Protein AF-A0A376UFC4-F1 (afdb_monomer_lite)

pLDDT: mean 92.11, std 5.04, range [72.38, 98.56]

Organism: Escherichia coli (NCBI:txid562)

Structure (mmCIF, N/CA/C/O backbone):
data_AF-A0A376UFC4-F1
#
_entry.id   AF-A0A376UFC4-F1
#
loop_
_atom_site.group_PDB
_atom_site.id
_atom_site.type_symbol
_atom_site.label_atom_id
_atom_site.label_alt_id
_atom_site.label_comp_id
_atom_site.label_asym_id
_atom_site.label_entity_id
_atom_site.label_seq_id
_atom_site.pdbx_PDB_ins_code
_atom_site.Cartn_x
_atom_site.Cartn_y
_atom_site.Cartn_z
_atom_site.occupancy
_atom_site.B_iso_or_equiv
_atom_site.auth_seq_id
_atom_site.auth_comp_id
_atom_site.auth_asym_id
_atom_site.auth_atom_id
_atom_site.pdbx_PDB_model_num
ATOM 1 N N . MET A 1 1 ? 9.977 11.619 -21.697 1.00 72.38 1 MET A N 1
ATOM 2 C CA . MET A 1 1 ? 10.257 10.781 -20.511 1.00 72.38 1 MET A CA 1
ATOM 3 C C . MET A 1 1 ? 11.679 10.259 -20.635 1.00 72.38 1 MET A C 1
ATOM 5 O O . MET A 1 1 ? 12.055 9.935 -21.753 1.00 72.38 1 MET A O 1
ATOM 9 N N . TYR A 1 2 ? 12.469 10.215 -19.561 1.00 83.12 2 TYR A N 1
ATOM 10 C CA . TYR A 1 2 ? 13.785 9.557 -19.574 1.00 83.12 2 TYR A CA 1
ATOM 11 C C . TYR A 1 2 ? 13.691 8.164 -18.935 1.00 83.12 2 TYR A C 1
ATOM 13 O O . TYR A 1 2 ? 12.742 7.885 -18.197 1.00 83.12 2 TYR A O 1
ATOM 21 N N . ASN A 1 3 ? 14.661 7.297 -19.227 1.00 88.25 3 ASN A N 1
ATOM 22 C CA . ASN A 1 3 ? 14.769 5.973 -18.620 1.00 88.25 3 ASN A CA 1
ATOM 23 C C . ASN A 1 3 ? 15.691 6.016 -17.396 1.00 88.25 3 ASN A C 1
ATOM 25 O O . ASN A 1 3 ? 16.704 6.708 -17.391 1.00 88.25 3 ASN A O 1
ATOM 29 N N . TYR A 1 4 ? 15.333 5.263 -16.364 1.00 87.19 4 TYR A N 1
ATOM 30 C CA . TYR A 1 4 ? 16.228 4.845 -15.300 1.00 87.19 4 TYR A CA 1
ATOM 31 C C . TYR A 1 4 ? 16.953 3.579 -15.751 1.00 87.19 4 TYR A C 1
ATOM 33 O O . TYR A 1 4 ? 16.366 2.501 -15.782 1.00 87.19 4 TYR A O 1
ATOM 41 N N . ASP A 1 5 ? 18.222 3.723 -16.106 1.00 90.62 5 ASP A N 1
ATOM 42 C CA . ASP A 1 5 ? 19.126 2.652 -16.541 1.00 90.62 5 ASP A CA 1
ATOM 43 C C . ASP A 1 5 ? 20.432 2.624 -15.723 1.00 90.62 5 ASP A C 1
ATOM 45 O O . ASP A 1 5 ? 21.353 1.862 -16.017 1.00 90.62 5 ASP A O 1
ATOM 49 N N . ARG A 1 6 ? 20.511 3.427 -14.652 1.00 92.19 6 ARG A N 1
ATOM 50 C CA . ARG A 1 6 ? 21.671 3.455 -13.759 1.00 92.19 6 ARG A CA 1
ATOM 51 C C . ARG A 1 6 ? 21.858 2.080 -13.093 1.00 92.19 6 ARG A C 1
ATOM 53 O O . ARG A 1 6 ? 20.906 1.580 -12.487 1.00 92.19 6 ARG A O 1
ATOM 60 N N . PRO A 1 7 ? 23.070 1.494 -13.126 1.00 93.69 7 PRO A N 1
ATOM 61 C CA . PRO A 1 7 ? 23.341 0.238 -12.441 1.00 93.69 7 PRO A CA 1
ATOM 62 C C . PRO A 1 7 ? 23.169 0.386 -10.928 1.00 93.69 7 PRO A C 1
ATOM 64 O O . PRO A 1 7 ? 23.545 1.398 -10.327 1.00 93.69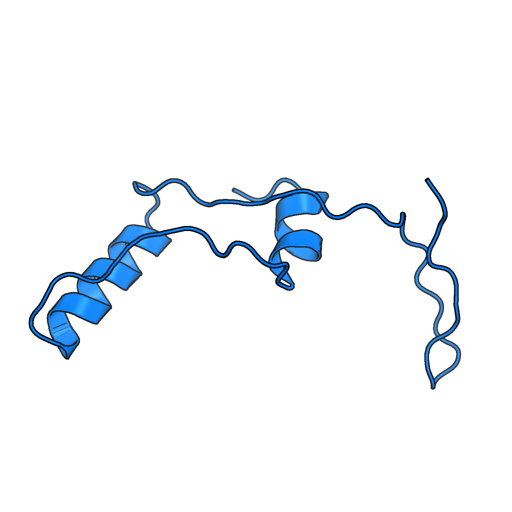 7 PRO A O 1
ATOM 67 N N . SER A 1 8 ? 22.613 -0.652 -10.312 1.00 91.19 8 SER A N 1
ATOM 68 C CA . SER A 1 8 ? 22.591 -0.805 -8.858 1.00 91.19 8 SER A CA 1
ATOM 69 C C . SER A 1 8 ? 24.000 -1.035 -8.297 1.00 91.19 8 SER A C 1
ATOM 71 O O . SER A 1 8 ? 24.975 -1.174 -9.036 1.00 91.19 8 SER A O 1
ATOM 73 N N . TRP A 1 9 ? 24.116 -1.120 -6.972 1.00 93.00 9 TRP A N 1
ATOM 74 C CA . TRP A 1 9 ? 25.397 -1.343 -6.296 1.00 93.00 9 TRP A CA 1
ATOM 75 C C . TRP A 1 9 ? 26.078 -2.677 -6.671 1.00 93.00 9 TRP A C 1
ATOM 77 O O . TRP A 1 9 ? 27.286 -2.800 -6.496 1.00 93.00 9 TRP A O 1
ATOM 87 N N . THR A 1 10 ? 25.338 -3.647 -7.225 1.00 96.50 10 THR A N 1
ATOM 88 C CA . THR A 1 10 ? 25.872 -4.918 -7.755 1.00 96.50 10 THR A CA 1
ATOM 89 C C . THR A 1 10 ? 26.107 -4.907 -9.268 1.00 96.50 10 THR A C 1
ATOM 91 O O . THR A 1 10 ? 26.449 -5.938 -9.841 1.00 96.50 10 THR A O 1
ATOM 94 N N . GLY A 1 11 ? 25.889 -3.779 -9.949 1.00 95.19 11 GLY A N 1
ATOM 95 C CA . GLY A 1 11 ? 25.972 -3.692 -11.410 1.00 95.19 11 GLY A CA 1
ATOM 96 C C . GLY A 1 11 ? 24.711 -4.153 -12.148 1.00 95.19 11 GLY A C 1
ATOM 97 O O . GLY A 1 11 ? 24.654 -4.043 -13.369 1.00 95.19 11 GLY A O 1
ATOM 98 N N . LEU A 1 12 ? 23.678 -4.626 -11.440 1.00 93.50 12 LEU A N 1
ATOM 99 C CA . LEU A 1 12 ? 22.404 -5.002 -12.058 1.00 93.50 12 LEU A CA 1
ATOM 100 C C . LEU A 1 12 ? 21.679 -3.762 -12.591 1.00 93.50 12 LEU A C 1
ATOM 102 O O . LEU A 1 12 ? 21.454 -2.811 -11.837 1.00 93.50 12 LEU A O 1
ATOM 106 N N . VAL A 1 13 ? 21.308 -3.800 -13.871 1.00 91.88 13 VAL A N 1
ATOM 107 C CA . VAL A 1 13 ? 20.570 -2.746 -14.576 1.00 91.88 13 VAL A CA 1
ATOM 108 C C . VAL A 1 13 ? 19.153 -3.237 -14.859 1.00 91.88 13 VAL A C 1
ATOM 110 O O . VAL A 1 13 ? 18.970 -4.271 -15.497 1.00 91.88 13 VAL A O 1
ATOM 113 N N . TYR A 1 14 ? 18.155 -2.473 -14.416 1.00 86.06 14 TYR A N 1
ATOM 114 C CA . TYR A 1 14 ? 16.746 -2.688 -14.745 1.00 86.06 14 TYR A CA 1
ATOM 115 C C . TYR A 1 14 ? 16.191 -1.447 -15.442 1.00 86.06 14 TYR A C 1
ATOM 117 O O . TYR A 1 14 ? 15.748 -0.522 -14.757 1.00 86.06 14 TYR A O 1
ATOM 125 N N . PRO A 1 15 ? 16.217 -1.408 -16.786 1.00 88.44 15 PRO A N 1
ATOM 126 C CA . PRO A 1 15 ? 15.703 -0.280 -17.542 1.00 88.44 15 PRO A CA 1
ATOM 127 C C . PRO A 1 15 ? 14.227 -0.073 -17.229 1.00 88.44 15 PRO A C 1
ATOM 129 O O . PRO A 1 15 ? 13.421 -1.004 -17.242 1.00 88.44 15 PRO A O 1
ATOM 132 N N . THR A 1 16 ? 13.872 1.157 -16.905 1.00 87.62 16 THR A N 1
ATOM 133 C CA . THR A 1 16 ? 12.517 1.497 -16.502 1.00 87.62 16 THR A CA 1
ATOM 134 C C . THR A 1 16 ? 12.233 2.934 -16.888 1.00 87.62 16 THR A C 1
ATOM 136 O O . THR A 1 16 ? 13.026 3.818 -16.587 1.00 87.62 16 THR A O 1
ATOM 139 N N . GLU A 1 17 ? 11.077 3.207 -17.480 1.00 88.75 17 GLU A N 1
ATOM 140 C CA . GLU A 1 17 ? 10.659 4.592 -17.685 1.00 88.75 17 GLU A CA 1
ATOM 141 C C . GLU A 1 17 ? 10.539 5.319 -16.340 1.00 88.75 17 GLU A C 1
ATOM 143 O O . GLU A 1 17 ? 10.042 4.755 -15.357 1.00 88.75 17 GLU A O 1
ATOM 148 N N . CYS A 1 18 ? 10.947 6.590 -16.286 1.00 88.06 18 CYS A N 1
ATOM 149 C CA . CYS A 1 18 ? 10.714 7.474 -15.140 1.00 88.06 18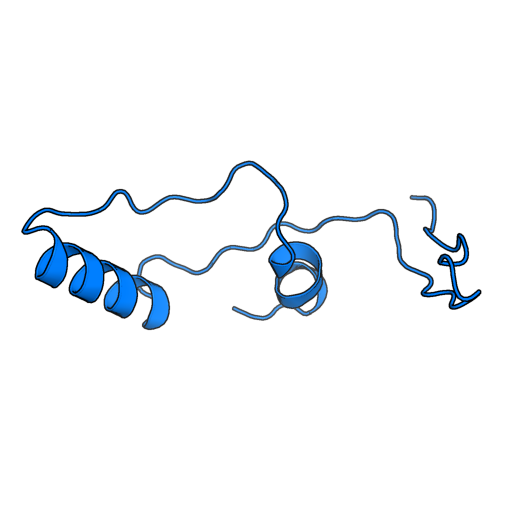 CYS A CA 1
ATOM 150 C C . CYS A 1 18 ? 9.227 7.873 -15.026 1.00 88.06 18 CYS A C 1
ATOM 152 O O . CYS A 1 18 ? 8.869 9.047 -14.969 1.00 88.06 18 CYS A O 1
ATOM 154 N N . TYR A 1 19 ? 8.347 6.875 -15.036 1.00 87.38 19 TYR A N 1
ATOM 155 C CA . TYR A 1 19 ? 6.902 6.985 -14.983 1.00 87.38 19 TYR A CA 1
ATOM 156 C C . TYR A 1 19 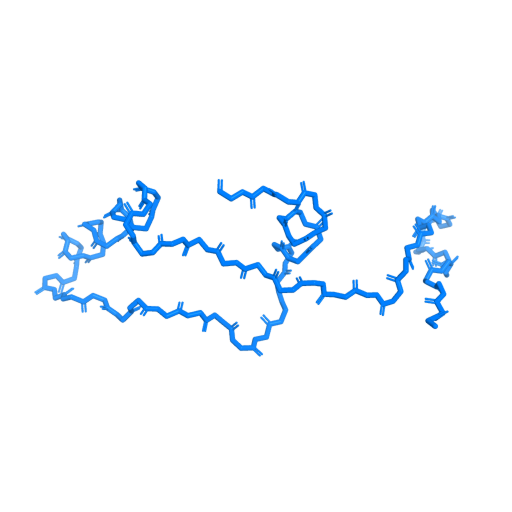? 6.355 6.205 -13.790 1.00 87.38 19 TYR A C 1
ATOM 158 O O . TYR A 1 19 ? 6.687 5.035 -13.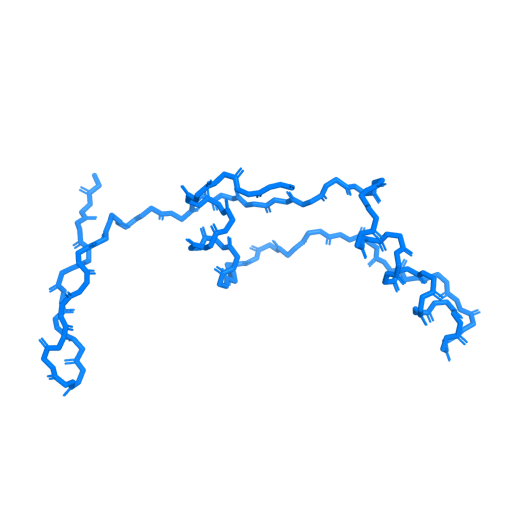579 1.00 87.38 19 TYR A O 1
ATOM 166 N N . PHE A 1 20 ? 5.493 6.853 -13.015 1.00 88.81 20 PHE A N 1
ATOM 167 C CA . PHE A 1 20 ? 4.971 6.335 -11.756 1.00 88.81 20 PHE A CA 1
ATOM 168 C C . PHE A 1 20 ? 3.437 6.378 -11.786 1.00 88.81 20 PHE A C 1
ATOM 170 O O . PHE A 1 20 ? 2.843 7.305 -11.234 1.00 88.81 20 PHE A O 1
ATOM 177 N N . PRO A 1 21 ? 2.786 5.427 -12.483 1.00 89.44 21 PRO A N 1
ATOM 178 C CA . PRO A 1 21 ? 1.334 5.408 -12.609 1.00 89.44 21 PRO A CA 1
ATOM 179 C C . PRO A 1 21 ? 0.661 5.214 -11.250 1.00 89.44 21 PRO A C 1
ATOM 181 O O . PRO A 1 21 ? 1.077 4.390 -10.431 1.00 89.44 21 PRO A O 1
ATOM 184 N N . THR A 1 22 ? -0.409 5.968 -11.017 1.00 88.88 22 THR A N 1
ATOM 185 C CA . THR A 1 22 ? -1.227 5.812 -9.816 1.00 88.88 22 THR A CA 1
ATOM 186 C C . THR A 1 22 ? -1.885 4.438 -9.803 1.00 88.88 22 THR A C 1
ATOM 188 O O . THR A 1 22 ? -2.299 3.915 -10.837 1.00 88.88 22 THR A O 1
ATOM 191 N N . TRP A 1 23 ? -2.034 3.881 -8.609 1.00 91.12 23 TRP A N 1
ATOM 192 C CA . TRP A 1 23 ? -2.845 2.703 -8.366 1.00 91.12 23 TRP A CA 1
ATOM 193 C C . TRP A 1 23 ? -3.805 2.999 -7.220 1.00 91.12 23 TRP A C 1
ATOM 195 O O . TRP A 1 23 ? -3.507 3.794 -6.328 1.00 91.12 23 TRP A O 1
ATOM 205 N N . LYS A 1 24 ? -4.968 2.363 -7.264 1.00 91.50 24 LYS A N 1
ATOM 206 C CA . LYS A 1 24 ? -5.908 2.303 -6.153 1.00 91.50 24 LYS A CA 1
ATOM 207 C C . LYS A 1 24 ? -6.668 0.993 -6.248 1.00 91.50 24 LYS A C 1
ATOM 209 O O . LYS A 1 24 ? -6.795 0.431 -7.334 1.00 91.50 24 LYS A O 1
ATOM 214 N N . VAL A 1 25 ? -7.168 0.554 -5.109 1.00 93.06 25 VAL A N 1
ATOM 215 C CA . VAL A 1 25 ? -8.138 -0.528 -5.017 1.00 93.06 25 VAL A CA 1
ATOM 216 C C . VAL A 1 25 ? -9.464 0.126 -4.646 1.00 93.06 25 VAL A C 1
ATOM 218 O O . VAL A 1 25 ? -9.474 1.063 -3.845 1.00 93.06 25 VAL A O 1
ATOM 221 N N . GLU A 1 26 ? -10.559 -0.296 -5.274 1.00 92.88 26 GLU A N 1
ATOM 222 C CA . GLU A 1 26 ? -11.878 0.258 -4.959 1.00 92.88 26 GLU A CA 1
ATOM 223 C C . GLU A 1 26 ? -12.280 -0.094 -3.522 1.00 92.88 26 GLU A C 1
ATOM 225 O O . GLU A 1 26 ? -11.943 -1.163 -3.014 1.00 92.88 26 GLU A O 1
ATOM 230 N N . GLU A 1 27 ? -13.017 0.800 -2.870 1.00 93.38 27 GLU A N 1
ATOM 231 C CA . GLU A 1 27 ? -13.407 0.658 -1.461 1.00 93.38 27 GLU A CA 1
ATOM 232 C C . GLU A 1 27 ? -14.194 -0.635 -1.193 1.00 93.38 27 GLU A C 1
ATOM 234 O O . GLU A 1 27 ? -14.037 -1.282 -0.159 1.00 93.38 27 GLU A O 1
ATOM 239 N N . ASP A 1 28 ? -14.979 -1.069 -2.179 1.00 95.00 28 ASP A N 1
ATOM 240 C CA . ASP A 1 28 ? -15.784 -2.282 -2.105 1.00 95.00 28 ASP A CA 1
ATOM 241 C C . ASP A 1 28 ? -15.002 -3.591 -2.303 1.00 95.00 28 ASP A C 1
ATOM 243 O O . ASP A 1 28 ? -15.579 -4.676 -2.145 1.00 95.00 28 ASP A O 1
ATOM 247 N N . HIS A 1 29 ? -13.713 -3.515 -2.639 1.00 95.88 29 HIS A N 1
ATOM 248 C CA . HIS A 1 29 ? -12.869 -4.680 -2.873 1.00 95.88 29 HIS A CA 1
ATOM 249 C C . HIS A 1 29 ? -12.669 -5.503 -1.594 1.00 95.88 29 HIS A C 1
ATOM 251 O O . HIS A 1 29 ? -12.553 -4.973 -0.485 1.00 95.88 29 HIS A O 1
ATOM 257 N N . PHE 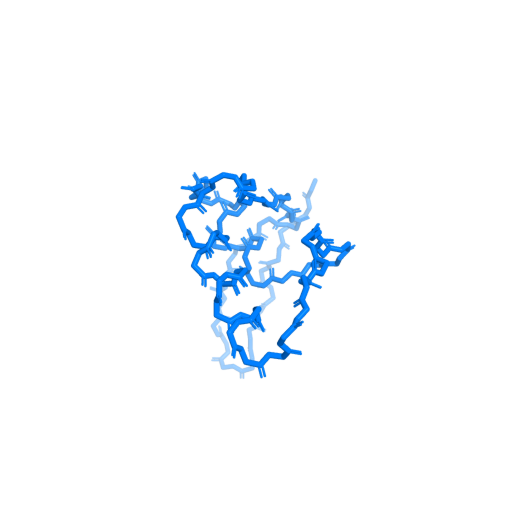A 1 30 ? -12.574 -6.828 -1.743 1.00 96.75 30 PHE A N 1
ATOM 258 C CA . PHE A 1 30 ? -12.543 -7.745 -0.601 1.00 96.75 30 PHE A CA 1
ATOM 259 C C . PHE A 1 30 ? -11.369 -7.479 0.355 1.00 96.75 30 PHE A C 1
ATOM 261 O O . PHE A 1 30 ? -11.527 -7.622 1.564 1.00 96.75 30 PHE A O 1
ATOM 268 N N . THR A 1 31 ? -10.208 -7.058 -0.161 1.00 95.31 31 THR A N 1
ATOM 269 C CA . THR A 1 31 ? -9.043 -6.731 0.677 1.00 95.31 31 THR A CA 1
ATOM 270 C C . THR A 1 31 ? -9.277 -5.491 1.533 1.00 95.31 31 THR A C 1
ATOM 272 O O . THR A 1 31 ? -8.889 -5.491 2.697 1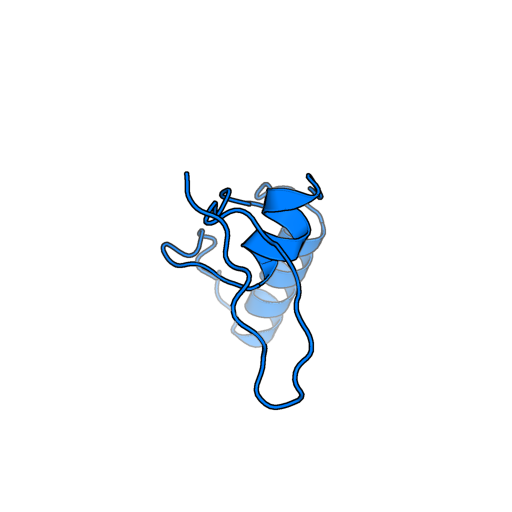.00 95.31 31 THR A O 1
ATOM 275 N N . VAL A 1 32 ? -9.945 -4.463 0.998 1.00 96.69 32 VAL A N 1
ATOM 276 C CA . VAL A 1 32 ? -10.274 -3.245 1.750 1.00 96.69 32 VAL A CA 1
ATOM 277 C C . VAL A 1 32 ? -11.258 -3.592 2.863 1.00 96.69 32 VAL A C 1
ATOM 279 O O . VAL A 1 32 ? -10.976 -3.327 4.029 1.00 96.69 32 VAL A O 1
ATOM 282 N N . LYS A 1 33 ? -12.343 -4.302 2.533 1.00 97.88 33 LYS A N 1
ATOM 283 C CA . LYS A 1 33 ? -13.341 -4.764 3.513 1.00 97.88 33 LYS A CA 1
ATOM 284 C C . LYS A 1 33 ? -12.736 -5.640 4.610 1.00 97.88 33 LYS A C 1
ATOM 286 O O . LYS A 1 33 ? -13.038 -5.450 5.784 1.00 97.88 33 LYS A O 1
ATOM 291 N N . ALA A 1 34 ? -11.853 -6.573 4.251 1.00 98.12 34 ALA A N 1
ATOM 292 C CA . ALA A 1 34 ? -11.175 -7.430 5.222 1.00 98.12 34 ALA A CA 1
ATOM 293 C C . ALA A 1 34 ? -10.314 -6.621 6.207 1.00 98.12 34 ALA A C 1
ATOM 295 O O . ALA A 1 34 ? -10.334 -6.896 7.406 1.00 98.12 34 ALA A O 1
ATOM 296 N N . LEU A 1 35 ? -9.591 -5.608 5.718 1.00 97.50 35 LEU A N 1
ATOM 297 C CA . LEU A 1 35 ? -8.766 -4.737 6.558 1.00 97.50 35 LEU A CA 1
ATOM 298 C C . LEU A 1 35 ? -9.607 -3.820 7.450 1.00 97.50 35 LEU A C 1
ATOM 300 O O . LEU A 1 35 ? -9.254 -3.640 8.615 1.00 97.50 35 LEU A O 1
ATOM 304 N N . VAL A 1 36 ? -10.723 -3.290 6.940 1.00 98.19 36 VAL A N 1
ATOM 305 C CA . VAL A 1 36 ? -11.678 -2.507 7.740 1.00 98.19 36 VAL A CA 1
ATOM 306 C C . VAL A 1 36 ? -12.212 -3.347 8.897 1.00 98.19 36 VAL A C 1
ATOM 308 O O . VAL A 1 36 ? -12.057 -2.953 10.051 1.00 98.19 36 VAL A O 1
ATOM 311 N N . ASN A 1 37 ? -12.717 -4.549 8.606 1.00 98.31 37 ASN A N 1
ATOM 312 C CA . ASN A 1 37 ? -13.246 -5.460 9.624 1.00 98.31 37 ASN A CA 1
ATOM 313 C C . ASN A 1 37 ? -12.188 -5.830 10.677 1.00 98.31 37 ASN A C 1
ATOM 315 O O . ASN A 1 37 ? -12.480 -5.868 11.872 1.00 98.31 37 ASN A O 1
ATOM 319 N N . ALA A 1 38 ? -10.947 -6.092 10.250 1.00 98.50 38 ALA A N 1
ATOM 320 C CA . ALA A 1 38 ? -9.853 -6.405 11.166 1.00 98.50 38 ALA A CA 1
ATOM 321 C C . ALA A 1 38 ? -9.496 -5.212 12.070 1.00 98.50 38 ALA A C 1
ATOM 323 O O . ALA A 1 38 ? -9.273 -5.394 13.268 1.00 98.50 38 ALA A O 1
ATOM 324 N N . TYR A 1 39 ? -9.462 -3.996 11.517 1.00 98.56 39 TYR A N 1
ATOM 325 C CA . TYR A 1 39 ? -9.192 -2.778 12.279 1.00 98.56 39 TYR A CA 1
ATOM 326 C C . TYR A 1 39 ? -10.294 -2.507 13.308 1.00 98.56 39 TYR A C 1
ATOM 328 O O . TYR A 1 39 ? -9.997 -2.260 14.476 1.00 98.56 39 TYR A O 1
ATOM 336 N N . GLU A 1 40 ? -11.560 -2.595 12.899 1.00 98.50 40 GLU A N 1
ATOM 337 C CA . GLU A 1 40 ? -12.706 -2.413 13.794 1.00 98.50 40 GLU A CA 1
ATOM 338 C C . GLU A 1 40 ? -12.722 -3.455 14.911 1.00 98.50 40 GLU A C 1
ATOM 340 O O . GLU A 1 40 ? -12.904 -3.098 16.074 1.00 98.50 40 GLU A O 1
ATOM 345 N N . GLY A 1 41 ? -12.453 -4.724 14.588 1.00 98.56 41 GLY A N 1
ATOM 346 C CA . GLY A 1 41 ? -12.365 -5.794 15.582 1.00 98.56 41 GLY A CA 1
ATOM 347 C C . GLY A 1 41 ? -11.235 -5.594 16.596 1.00 98.56 41 GLY A C 1
ATOM 348 O O . GLY A 1 41 ? -11.379 -5.976 17.755 1.00 98.56 41 GLY A O 1
ATOM 349 N N . LEU A 1 42 ? -10.125 -4.973 16.184 1.00 98.56 42 LEU A N 1
ATOM 350 C CA . LEU A 1 42 ? -8.972 -4.726 17.052 1.00 98.56 42 LEU A CA 1
ATOM 351 C C . LEU A 1 42 ? -9.123 -3.458 17.905 1.00 98.56 42 LEU A C 1
ATOM 353 O O . LEU A 1 42 ? -8.724 -3.447 19.068 1.00 98.56 42 LEU A O 1
ATOM 357 N N . PHE A 1 43 ? -9.664 -2.382 17.332 1.00 98.38 43 PHE A N 1
ATOM 358 C CA . PHE A 1 43 ? -9.662 -1.053 17.953 1.00 98.38 43 PHE A CA 1
ATOM 359 C C . PHE A 1 43 ? -11.045 -0.557 18.390 1.00 98.38 43 PHE A C 1
ATOM 361 O O . PHE A 1 43 ? -11.131 0.504 19.010 1.00 98.38 43 PHE A O 1
ATOM 368 N N . GLY A 1 44 ? -12.121 -1.280 18.068 1.00 98.25 44 GLY A N 1
ATOM 369 C CA . GLY A 1 44 ? -13.493 -0.926 18.445 1.00 98.25 44 GLY A CA 1
ATOM 370 C C . GLY A 1 44 ? -14.013 0.363 17.800 1.00 98.25 44 GLY A C 1
ATOM 371 O O . GLY A 1 44 ? -14.934 0.982 18.328 1.00 98.25 44 GLY A O 1
ATOM 372 N N . LYS A 1 45 ? -13.404 0.809 16.696 1.00 98.12 45 LYS A N 1
ATOM 373 C CA . LYS A 1 45 ? -13.792 2.020 15.960 1.00 98.12 45 LYS A CA 1
ATOM 374 C C . LYS A 1 45 ? -13.476 1.888 14.474 1.00 98.12 45 LYS A C 1
ATOM 376 O O . LYS A 1 45 ? -12.527 1.193 14.112 1.00 98.12 45 LYS A O 1
ATOM 381 N N . ALA A 1 46 ? -14.218 2.622 13.649 1.00 97.38 46 ALA A N 1
ATOM 382 C CA . ALA A 1 46 ? -13.999 2.667 12.209 1.00 97.38 46 ALA A CA 1
ATOM 383 C C . ALA A 1 46 ? -12.610 3.253 11.860 1.00 97.38 46 ALA A C 1
ATOM 385 O O . ALA A 1 46 ? -12.204 4.262 12.456 1.00 97.38 46 ALA A O 1
ATOM 386 N N . PRO A 1 47 ? -11.868 2.652 10.909 1.00 97.12 47 PRO A N 1
ATOM 387 C CA . PRO A 1 47 ? -10.666 3.255 10.346 1.00 97.12 47 PRO A CA 1
ATOM 388 C C . PRO A 1 47 ? -11.009 4.397 9.384 1.00 97.12 47 PRO A C 1
ATOM 390 O O . PRO A 1 47 ? -12.130 4.521 8.898 1.00 97.12 47 PRO A O 1
ATOM 393 N N . VAL A 1 48 ? -9.997 5.193 9.036 1.00 96.69 48 VAL A N 1
ATOM 394 C CA . VAL A 1 48 ? -10.061 6.070 7.862 1.00 96.69 48 VAL A CA 1
ATOM 395 C C . VAL A 1 48 ? -9.609 5.265 6.646 1.00 96.69 48 VAL A C 1
ATOM 397 O O . VAL A 1 48 ? -8.469 4.801 6.606 1.00 96.69 48 VAL A O 1
ATOM 400 N N . VAL A 1 49 ? -10.496 5.100 5.666 1.00 96.19 49 VAL A N 1
ATOM 401 C CA . VAL A 1 49 ? -10.173 4.493 4.370 1.00 96.19 49 VAL A CA 1
ATOM 402 C C . VAL A 1 49 ? -9.853 5.612 3.388 1.00 96.19 49 VAL A C 1
ATOM 404 O O . VAL A 1 49 ? -10.718 6.410 3.046 1.00 96.19 49 VAL A O 1
ATOM 407 N N . ASP A 1 50 ? -8.597 5.690 2.955 1.00 94.25 50 ASP A N 1
ATOM 408 C CA . ASP A 1 50 ? -8.143 6.693 1.991 1.00 94.25 50 ASP A CA 1
ATOM 409 C C . ASP A 1 50 ? -6.933 6.174 1.198 1.00 94.25 50 ASP A C 1
ATOM 411 O O . ASP A 1 50 ? -6.341 5.131 1.499 1.00 94.25 50 ASP A O 1
ATOM 415 N N . LYS A 1 51 ? -6.558 6.916 0.161 1.00 89.62 51 LYS A N 1
ATOM 416 C CA . LYS A 1 51 ? -5.371 6.682 -0.654 1.00 89.62 51 LYS A CA 1
ATOM 417 C C . LYS A 1 51 ? -4.153 7.392 -0.071 1.00 89.62 51 LYS A C 1
ATOM 419 O O . LYS A 1 51 ? -4.216 8.518 0.416 1.00 89.62 51 LYS A O 1
ATOM 424 N N . TRP A 1 52 ? -2.995 6.769 -0.238 1.00 88.88 52 TRP A N 1
ATOM 425 C CA . TRP A 1 52 ? -1.722 7.425 0.027 1.00 88.88 52 TRP A CA 1
ATOM 426 C C . TRP A 1 52 ? -1.420 8.444 -1.073 1.00 88.88 52 TRP A C 1
ATOM 428 O O . TRP A 1 52 ? -1.476 8.131 -2.262 1.00 88.88 52 TRP A O 1
ATOM 438 N N . THR A 1 53 ? -1.068 9.666 -0.682 1.00 89.81 53 THR A N 1
ATOM 439 C CA . THR A 1 53 ? -0.693 10.749 -1.608 1.00 89.81 53 THR A CA 1
ATOM 440 C C . THR A 1 53 ? 0.788 10.726 -1.994 1.00 89.81 53 THR A C 1
ATOM 442 O O . THR A 1 53 ? 1.272 11.643 -2.653 1.00 89.81 53 THR A O 1
ATOM 445 N N . PHE A 1 54 ? 1.508 9.665 -1.624 1.00 88.94 54 PHE A N 1
ATOM 446 C CA . PHE A 1 54 ? 2.890 9.416 -2.021 1.00 88.94 54 PHE A CA 1
ATOM 447 C C . PHE A 1 54 ? 3.059 8.009 -2.602 1.00 88.94 54 PHE A C 1
ATOM 449 O O . PHE A 1 54 ? 2.236 7.115 -2.400 1.00 88.94 54 PHE A O 1
ATOM 456 N N . SER A 1 55 ? 4.152 7.812 -3.337 1.00 87.38 55 SER A N 1
ATOM 457 C CA . SER A 1 55 ? 4.429 6.562 -4.039 1.00 87.38 55 SER A CA 1
ATOM 458 C C . SER A 1 55 ? 4.847 5.438 -3.096 1.00 87.38 55 SER A C 1
ATOM 460 O O . SER A 1 55 ? 5.729 5.592 -2.256 1.00 87.38 55 SER A O 1
ATOM 462 N N . THR A 1 56 ? 4.271 4.263 -3.319 1.00 90.75 56 THR A N 1
ATOM 463 C CA . THR A 1 56 ? 4.677 2.997 -2.699 1.00 90.75 56 THR A CA 1
ATOM 464 C C . THR A 1 56 ? 5.091 2.005 -3.786 1.00 90.75 56 THR A C 1
ATOM 466 O O . THR A 1 56 ? 4.872 2.250 -4.975 1.00 90.75 56 THR A O 1
ATOM 469 N N . ASN A 1 57 ? 5.618 0.837 -3.401 1.00 91.12 57 ASN A N 1
ATOM 470 C CA . ASN A 1 57 ? 5.943 -0.242 -4.348 1.00 91.12 57 ASN A CA 1
ATOM 471 C C . ASN A 1 57 ? 4.740 -0.695 -5.196 1.00 91.12 57 ASN A C 1
ATOM 473 O O . ASN A 1 57 ? 4.926 -1.258 -6.275 1.00 91.12 57 ASN A O 1
ATOM 477 N N . GLY A 1 58 ? 3.508 -0.406 -4.762 1.00 90.69 58 GLY A N 1
ATOM 478 C CA . GLY A 1 58 ? 2.310 -0.668 -5.554 1.00 90.69 58 GLY A CA 1
ATOM 479 C C . GLY A 1 58 ? 2.262 0.114 -6.872 1.00 90.69 58 GLY A C 1
ATOM 480 O O . GLY A 1 58 ? 1.620 -0.342 -7.808 1.00 90.69 58 GLY A O 1
ATOM 481 N N . VAL A 1 59 ? 2.995 1.225 -7.015 1.00 91.25 59 VAL A N 1
ATOM 482 C CA . VAL A 1 59 ? 3.150 1.911 -8.310 1.00 91.25 59 VAL A CA 1
ATOM 483 C C . VAL A 1 59 ? 3.832 0.990 -9.322 1.00 91.25 59 VAL A C 1
ATOM 485 O O . VAL A 1 59 ? 3.358 0.843 -10.447 1.00 91.25 59 VAL A O 1
ATOM 488 N N . SER A 1 60 ? 4.918 0.333 -8.909 1.00 89.25 60 SER A N 1
ATOM 489 C CA . SER A 1 60 ? 5.688 -0.565 -9.771 1.00 89.25 60 SER A CA 1
ATOM 490 C C . SER A 1 60 ? 4.972 -1.886 -10.034 1.00 89.25 60 SER A C 1
ATOM 492 O O . SER A 1 60 ? 5.116 -2.435 -11.117 1.00 89.25 60 SER A O 1
ATOM 494 N N . ILE A 1 61 ? 4.200 -2.385 -9.065 1.00 90.44 61 ILE A N 1
ATOM 495 C CA . ILE A 1 61 ? 3.502 -3.673 -9.170 1.00 90.44 61 ILE A CA 1
ATOM 496 C C . ILE A 1 61 ? 2.122 -3.487 -9.804 1.00 90.44 61 ILE A C 1
ATOM 498 O O . ILE A 1 61 ? 1.837 -4.031 -10.860 1.00 90.44 61 ILE A O 1
ATOM 502 N N . MET A 1 62 ? 1.253 -2.702 -9.181 1.00 92.81 62 MET A N 1
ATOM 503 C CA . MET A 1 62 ? -0.145 -2.587 -9.596 1.00 92.81 62 MET A CA 1
ATOM 504 C C . MET A 1 62 ? -0.347 -1.483 -10.626 1.00 92.81 62 MET A C 1
ATOM 506 O O . MET A 1 62 ? -0.998 -1.711 -11.641 1.00 92.81 62 MET A O 1
ATOM 510 N N . GLY A 1 63 ? 0.272 -0.318 -10.421 1.00 90.25 63 GLY A N 1
ATOM 511 C CA . GLY A 1 63 ? 0.149 0.816 -11.338 1.00 90.25 63 GLY A CA 1
ATOM 512 C C . GLY A 1 63 ? 0.664 0.496 -12.743 1.00 90.25 63 GLY A C 1
ATOM 513 O O . GLY A 1 63 ? 0.014 0.830 -13.729 1.00 90.25 63 GLY A O 1
ATOM 514 N N . ARG A 1 64 ? 1.817 -0.174 -12.849 1.00 89.25 64 ARG A N 1
ATOM 515 C CA . ARG A 1 64 ? 2.425 -0.523 -14.145 1.00 89.25 64 ARG A CA 1
ATOM 516 C C . ARG A 1 64 ? 1.844 -1.770 -14.796 1.00 89.25 64 ARG A C 1
ATOM 518 O O . ARG A 1 64 ? 1.755 -1.806 -16.017 1.00 89.25 64 ARG A O 1
ATOM 525 N N . HIS A 1 65 ? 1.464 -2.778 -14.010 1.00 89.50 65 HIS A N 1
ATOM 526 C CA . HIS A 1 65 ? 0.944 -4.039 -14.553 1.00 89.50 65 HIS A CA 1
ATOM 527 C C . HIS A 1 65 ? -0.588 -4.111 -14.586 1.00 89.50 65 HIS A C 1
ATOM 529 O O . HIS A 1 65 ? -1.137 -5.115 -15.027 1.00 89.50 65 HIS A O 1
ATOM 535 N N . GLY A 1 66 ? -1.291 -3.060 -14.150 1.00 86.62 66 GLY A N 1
ATOM 536 C CA . GLY A 1 66 ? -2.750 -2.978 -14.229 1.00 86.62 66 GLY A CA 1
ATOM 537 C C . GLY A 1 66 ? -3.489 -3.944 -13.300 1.00 86.62 66 GLY A C 1
ATOM 538 O O . GLY A 1 66 ? -4.621 -4.316 -13.597 1.00 86.62 66 GLY A O 1
ATOM 539 N N . ILE A 1 67 ? -2.862 -4.351 -12.195 1.00 86.38 67 ILE A N 1
ATOM 540 C CA . ILE A 1 67 ? -3.472 -5.224 -11.183 1.00 86.38 67 ILE A CA 1
ATOM 541 C C . ILE A 1 67 ? -4.463 -4.384 -10.364 1.00 86.38 67 ILE A C 1
ATOM 543 O O . ILE A 1 67 ? -4.096 -3.305 -9.890 1.00 86.38 67 ILE A O 1
ATOM 547 N N . ARG A 1 68 ? -5.711 -4.845 -10.233 1.00 77.62 68 ARG A N 1
ATOM 548 C CA . ARG A 1 68 ? -6.802 -4.155 -9.528 1.00 77.62 68 ARG A CA 1
ATOM 549 C C . ARG A 1 68 ? -7.570 -5.112 -8.637 1.00 77.62 68 ARG A C 1
ATOM 551 O O . ARG A 1 68 ? -7.733 -6.274 -9.072 1.00 77.62 68 ARG A O 1
#

Sequence (68 aa):
MYNYDRPSWTGLVYPTECYFPTWKVEEDHFTVKALVNAYEGLFGKAPVVDKWTFSTNGVSIMGRHGIR

Secondary structure (DSSP, 8-state):
--EE----TTS----EES--------TTSHHHHHHHHHHHHHHSSPPP----SS--THIIIIIHHT--

Radius of gyration: 16.88 Å; chains: 1; bounding box: 42×18×39 Å

Foldseek 3Di:
DDWQQDADPVRDGDTDPPDQADDDDDCPDPVNVVVQVVCCVVPVDGDDDDDDPDDDCCSVVCRVVVPD